Protein AF-A0A519MCA4-F1 (afdb_monomer_lite)

Sequence (77 aa):
LGIPVFAIVDTNSNPELVQFPIPANDDASKSIQLIMNVVGKAIEDGLSERKVDKEDADRKEADEAAIAEKTEADTES

Structure (mmCIF, N/CA/C/O backbone):
data_AF-A0A519MCA4-F1
#
_entry.id   AF-A0A519MCA4-F1
#
loop_
_atom_site.group_PDB
_atom_site.id
_atom_site.type_symbol
_atom_site.label_atom_id
_atom_site.label_alt_id
_atom_site.label_comp_id
_atom_site.label_asym_id
_atom_site.label_entity_id
_atom_site.label_seq_id
_atom_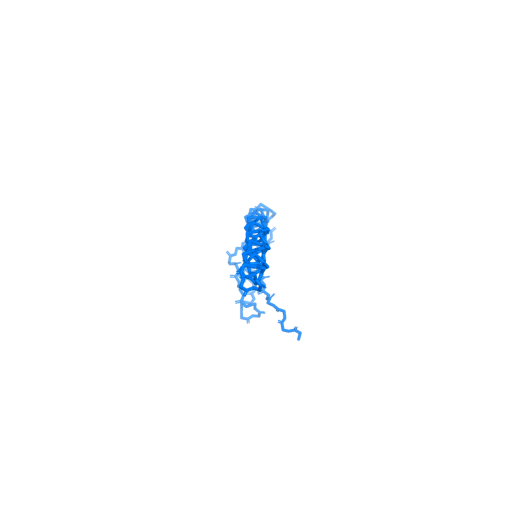site.pdbx_PDB_ins_code
_atom_site.Cartn_x
_atom_site.Cartn_y
_atom_site.Cartn_z
_atom_site.occupancy
_atom_site.B_iso_or_equiv
_atom_site.auth_seq_id
_atom_site.auth_comp_id
_atom_site.auth_asym_id
_atom_site.auth_atom_id
_atom_site.pdbx_PDB_model_num
ATOM 1 N N . LEU A 1 1 ? -13.862 -13.914 -8.184 1.00 68.31 1 LEU A N 1
ATOM 2 C CA . LEU A 1 1 ? -13.132 -13.702 -6.912 1.00 68.31 1 LEU A CA 1
ATOM 3 C C . LEU A 1 1 ? -13.263 -12.270 -6.386 1.00 68.31 1 LEU A C 1
ATOM 5 O O . LEU A 1 1 ? -13.309 -12.140 -5.179 1.00 68.31 1 LEU A O 1
ATOM 9 N N . GLY A 1 2 ? -13.414 -11.223 -7.217 1.00 86.06 2 GLY A N 1
ATOM 10 C CA . GLY A 1 2 ? -13.873 -9.895 -6.749 1.00 86.06 2 GLY A CA 1
ATOM 11 C C . GLY A 1 2 ? -12.917 -9.151 -5.806 1.00 86.06 2 GLY A C 1
ATOM 12 O O . GLY A 1 2 ? -13.320 -8.191 -5.164 1.00 86.06 2 GLY A O 1
ATOM 13 N N . ILE A 1 3 ? -11.669 -9.610 -5.709 1.00 93.62 3 ILE A N 1
ATOM 14 C CA 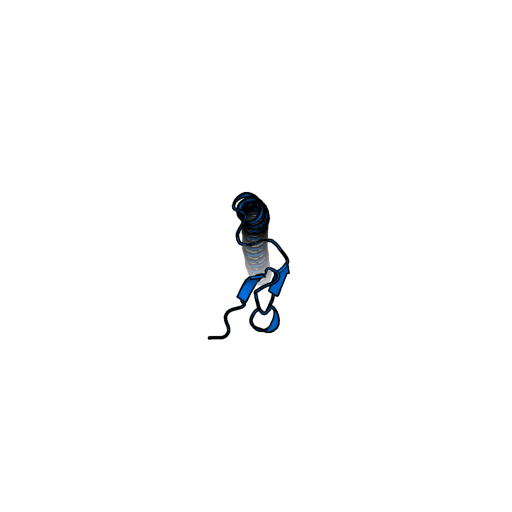. ILE A 1 3 ? -10.629 -8.993 -4.886 1.00 93.62 3 ILE A CA 1
ATOM 15 C C . ILE A 1 3 ? -10.016 -7.840 -5.695 1.00 93.62 3 ILE A C 1
ATOM 17 O O . ILE A 1 3 ? -9.681 -8.065 -6.861 1.00 93.62 3 ILE A O 1
ATOM 21 N N . PRO A 1 4 ? -9.864 -6.633 -5.121 1.00 93.19 4 PRO A N 1
ATOM 22 C CA . PRO A 1 4 ? -9.190 -5.525 -5.790 1.00 93.19 4 PRO A CA 1
ATOM 23 C C . PRO A 1 4 ? -7.710 -5.856 -6.009 1.00 93.19 4 PRO A C 1
ATOM 25 O O . PRO A 1 4 ? -7.038 -6.362 -5.110 1.00 93.19 4 PRO A O 1
ATOM 28 N N . VAL A 1 5 ? -7.202 -5.570 -7.209 1.00 94.19 5 VAL A N 1
ATOM 29 C CA . VAL A 1 5 ? -5.832 -5.922 -7.610 1.00 94.19 5 VAL A CA 1
ATOM 30 C C . VAL A 1 5 ? -5.024 -4.662 -7.891 1.00 94.19 5 VAL A C 1
ATOM 32 O O . VAL A 1 5 ? -5.369 -3.875 -8.775 1.00 94.19 5 VAL A O 1
ATOM 35 N N . PHE A 1 6 ? -3.924 -4.530 -7.155 1.00 95.81 6 PHE A N 1
ATOM 36 C CA . PHE A 1 6 ? -2.876 -3.533 -7.345 1.00 95.81 6 PHE A CA 1
ATOM 37 C C . PHE A 1 6 ? -1.621 -4.249 -7.848 1.00 95.81 6 PHE A C 1
ATOM 39 O O . PHE A 1 6 ? -1.291 -5.319 -7.332 1.00 95.81 6 PHE A O 1
ATOM 46 N N . ALA A 1 7 ? -0.919 -3.683 -8.828 1.00 96.12 7 ALA A N 1
ATOM 47 C CA . ALA A 1 7 ? 0.320 -4.273 -9.337 1.00 96.12 7 ALA A CA 1
ATOM 48 C C . ALA A 1 7 ? 1.275 -3.210 -9.881 1.00 96.12 7 ALA A C 1
ATOM 50 O O . ALA A 1 7 ? 0.834 -2.184 -10.398 1.00 96.12 7 ALA A O 1
ATOM 51 N N . ILE A 1 8 ? 2.576 -3.489 -9.791 1.00 96.88 8 ILE A N 1
ATOM 52 C CA . ILE A 1 8 ? 3.601 -2.737 -10.515 1.00 96.88 8 ILE A CA 1
ATOM 53 C C . ILE A 1 8 ? 3.575 -3.205 -11.971 1.00 96.88 8 ILE A C 1
ATOM 55 O O . ILE A 1 8 ? 3.484 -4.404 -12.224 1.00 96.88 8 ILE A O 1
ATOM 59 N N . VAL A 1 9 ? 3.601 -2.264 -12.910 1.00 96.81 9 VAL A N 1
ATOM 60 C CA . VAL A 1 9 ? 3.521 -2.540 -14.347 1.00 96.81 9 VAL A CA 1
ATOM 61 C C . VAL A 1 9 ? 4.666 -1.814 -15.051 1.00 96.81 9 VAL A C 1
ATOM 63 O O . VAL A 1 9 ? 4.730 -0.584 -14.997 1.00 96.81 9 VAL A O 1
ATOM 66 N N . ASP A 1 10 ? 5.535 -2.571 -15.725 1.00 95.38 10 ASP A N 1
ATOM 67 C CA . ASP A 1 10 ? 6.592 -2.043 -16.600 1.00 95.38 10 ASP A CA 1
ATOM 68 C C . ASP A 1 10 ? 6.204 -2.166 -18.093 1.00 95.38 10 ASP A C 1
ATOM 70 O O . ASP A 1 10 ? 5.126 -2.646 -18.450 1.00 95.38 10 ASP A O 1
ATOM 74 N N . THR A 1 11 ? 7.078 -1.716 -18.994 1.00 95.81 11 THR A N 1
ATOM 75 C CA . THR A 1 11 ? 6.888 -1.613 -20.452 1.00 95.81 11 THR A CA 1
ATOM 76 C C . THR A 1 11 ? 6.458 -2.903 -21.156 1.00 95.81 11 THR A C 1
ATOM 78 O O . THR A 1 11 ? 5.875 -2.839 -22.238 1.00 95.81 11 THR A O 1
ATOM 81 N N . ASN A 1 12 ? 6.738 -4.066 -20.569 1.00 95.50 12 ASN A N 1
ATOM 82 C CA . ASN A 1 12 ? 6.405 -5.388 -21.105 1.00 95.50 12 ASN A CA 1
ATOM 83 C C . ASN A 1 12 ? 5.157 -6.021 -20.453 1.00 95.50 12 ASN A C 1
ATOM 85 O O . ASN A 1 12 ? 4.802 -7.150 -20.796 1.00 95.50 12 ASN A O 1
ATOM 89 N N . SER A 1 13 ? 4.488 -5.312 -19.541 1.00 94.25 13 SER A N 1
ATOM 90 C CA . SER A 1 13 ? 3.315 -5.787 -18.806 1.00 94.25 13 SER A CA 1
ATOM 91 C C . SER A 1 13 ? 2.023 -5.148 -19.330 1.00 94.25 13 SER A C 1
ATOM 93 O O . SER A 1 13 ? 2.014 -3.995 -19.753 1.00 94.25 13 SER A O 1
ATOM 95 N N . ASN A 1 14 ? 0.904 -5.889 -19.310 1.00 93.81 14 ASN A N 1
ATOM 96 C CA . ASN A 1 14 ? -0.397 -5.367 -19.749 1.00 93.81 14 ASN A CA 1
ATOM 97 C C . ASN A 1 14 ? -1.154 -4.701 -18.575 1.00 93.81 14 ASN A C 1
ATOM 99 O O . ASN A 1 14 ? -1.637 -5.425 -17.698 1.00 93.81 14 ASN A O 1
ATOM 103 N N . PRO A 1 15 ? -1.322 -3.362 -18.559 1.00 93.81 15 PRO A N 1
ATOM 104 C CA . PRO A 1 15 ? -2.011 -2.656 -17.478 1.00 93.81 15 PRO A CA 1
ATOM 105 C C . PRO A 1 15 ? -3.516 -2.946 -17.409 1.00 93.81 15 PRO A C 1
ATOM 107 O O . PRO A 1 15 ? -4.104 -2.775 -16.347 1.00 93.81 15 PRO A O 1
ATOM 110 N N . GLU A 1 16 ? -4.152 -3.410 -18.492 1.00 94.88 16 GLU A N 1
ATOM 111 C CA . GLU A 1 16 ? -5.604 -3.671 -18.526 1.00 94.88 16 GLU A CA 1
ATOM 112 C C . GLU A 1 16 ? -6.027 -4.863 -17.652 1.00 94.88 16 GLU A C 1
ATOM 114 O O . GLU A 1 16 ? -7.202 -5.018 -17.322 1.00 94.88 16 GLU A O 1
ATOM 119 N N . LEU A 1 17 ? -5.072 -5.709 -17.258 1.00 90.69 17 LEU A N 1
ATOM 120 C CA . LEU A 1 17 ? -5.311 -6.862 -16.386 1.00 90.69 17 LEU A CA 1
ATOM 121 C C . LEU A 1 17 ? -5.369 -6.484 -14.897 1.00 90.69 17 LEU A C 1
ATOM 123 O O . LEU A 1 17 ? -5.669 -7.333 -14.056 1.00 90.69 17 LEU A O 1
ATOM 127 N N . VAL A 1 18 ? -5.066 -5.229 -14.566 1.00 93.56 18 VAL A N 1
ATOM 128 C CA . VAL A 1 18 ? -4.905 -4.734 -13.199 1.00 93.56 18 VAL A CA 1
ATOM 129 C C . VAL A 1 18 ? -5.853 -3.564 -12.989 1.00 93.56 18 VAL A C 1
ATOM 131 O O . VAL A 1 18 ? -5.960 -2.667 -13.817 1.00 93.56 18 VAL A O 1
ATOM 134 N N . GLN A 1 19 ? -6.547 -3.553 -11.855 1.00 96.38 19 GLN A N 1
ATOM 135 C CA . GLN A 1 19 ? -7.536 -2.515 -11.570 1.00 96.38 19 GLN A CA 1
ATOM 136 C C . GLN A 1 19 ? -6.874 -1.195 -11.156 1.00 96.38 19 GLN A C 1
ATOM 138 O O . GLN A 1 19 ? -7.350 -0.118 -11.507 1.00 96.38 19 GLN A O 1
ATOM 143 N N . PHE A 1 20 ? -5.750 -1.295 -10.445 1.00 96.31 20 PHE A N 1
ATOM 144 C CA . PHE A 1 20 ? -4.957 -0.164 -9.978 1.00 96.31 20 PHE A CA 1
ATOM 145 C C . PHE A 1 20 ? -3.475 -0.365 -10.349 1.00 96.31 20 PHE A C 1
ATOM 147 O O . PHE A 1 20 ? -2.683 -0.816 -9.514 1.00 96.31 20 PHE A O 1
ATOM 154 N N . PRO A 1 21 ? -3.088 -0.111 -11.614 1.00 96.69 21 PRO A N 1
ATOM 155 C CA . PRO A 1 21 ? -1.709 -0.276 -12.062 1.00 96.69 21 PRO A CA 1
ATOM 156 C C . PRO A 1 21 ? -0.807 0.853 -11.540 1.00 96.69 21 PRO A C 1
ATOM 158 O O . PRO A 1 21 ? -1.172 2.028 -11.577 1.00 96.69 21 PRO A O 1
ATOM 161 N N . ILE A 1 22 ? 0.397 0.494 -11.093 1.00 96.75 22 ILE A N 1
ATOM 162 C CA . ILE A 1 22 ? 1.455 1.414 -10.663 1.00 96.75 22 ILE A CA 1
ATOM 163 C C . ILE A 1 22 ? 2.578 1.347 -11.707 1.00 96.75 22 ILE A C 1
ATOM 165 O O . ILE A 1 22 ? 3.306 0.355 -11.739 1.00 96.75 22 ILE A O 1
ATOM 169 N N . PRO A 1 23 ? 2.739 2.362 -12.572 1.00 96.44 23 PRO A N 1
ATOM 170 C CA . PRO A 1 23 ? 3.784 2.349 -13.588 1.00 96.44 23 PRO A CA 1
ATOM 171 C C . PRO A 1 23 ? 5.167 2.515 -12.945 1.00 96.44 23 PRO A C 1
ATOM 173 O O . PRO A 1 23 ? 5.468 3.575 -12.390 1.00 96.44 23 PRO A O 1
ATOM 176 N N . ALA A 1 24 ? 6.006 1.481 -13.015 1.00 96.50 24 ALA A N 1
ATOM 177 C CA . ALA A 1 24 ? 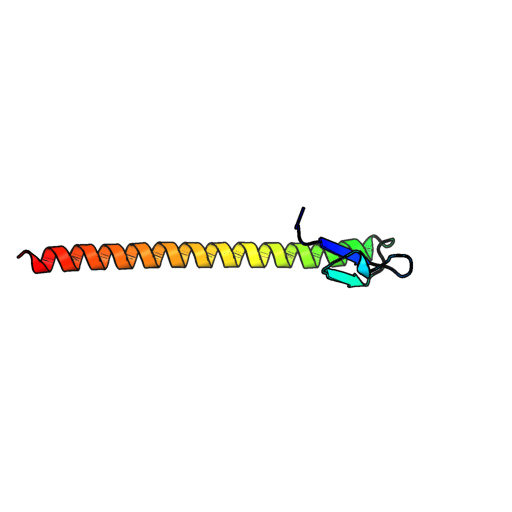7.396 1.510 -12.557 1.00 96.50 24 ALA A CA 1
ATOM 178 C C . ALA A 1 24 ? 8.186 0.297 -13.078 1.00 96.50 24 ALA A C 1
ATOM 180 O O . ALA A 1 24 ? 7.607 -0.641 -13.610 1.00 96.50 24 ALA A O 1
ATOM 181 N N . ASN A 1 25 ? 9.507 0.320 -12.885 1.00 96.75 25 ASN A N 1
ATOM 182 C CA . ASN A 1 25 ? 10.393 -0.794 -13.218 1.00 96.75 25 ASN A CA 1
ATOM 183 C C . ASN A 1 25 ? 10.301 -1.886 -12.137 1.00 96.75 25 ASN A C 1
ATOM 185 O O . 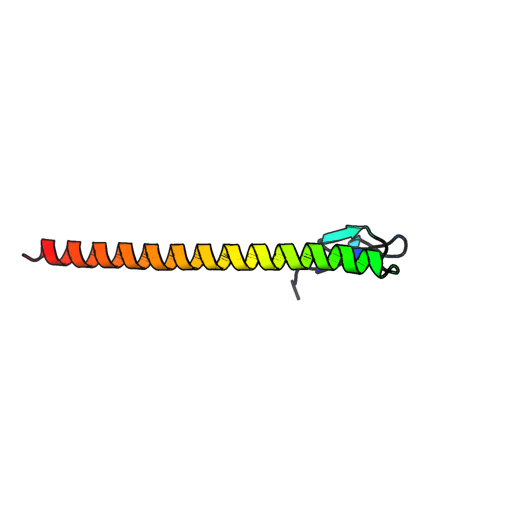ASN A 1 25 ? 10.750 -1.676 -11.006 1.00 96.75 25 ASN A O 1
ATOM 189 N N . ASP A 1 26 ? 9.730 -3.035 -12.484 1.00 95.50 26 ASP A N 1
ATOM 190 C CA . ASP A 1 26 ? 9.553 -4.187 -11.595 1.00 95.50 26 ASP A CA 1
ATOM 191 C C . ASP A 1 26 ? 10.781 -5.112 -11.526 1.00 95.50 26 ASP A C 1
ATOM 193 O O . ASP A 1 26 ? 10.918 -5.866 -10.565 1.00 95.50 26 ASP A O 1
ATOM 197 N N . ASP A 1 27 ? 11.730 -5.001 -12.455 1.00 95.94 27 ASP A N 1
ATOM 198 C CA . ASP A 1 27 ? 13.014 -5.713 -12.403 1.00 95.94 27 ASP A CA 1
ATOM 199 C C . ASP A 1 27 ? 13.986 -5.103 -11.369 1.00 95.94 27 ASP A C 1
ATOM 201 O O . ASP A 1 27 ? 14.880 -5.768 -10.827 1.00 95.94 27 ASP A O 1
ATOM 205 N N . ALA A 1 28 ? 13.851 -3.806 -11.080 1.00 97.75 28 ALA A N 1
ATOM 206 C CA . ALA A 1 28 ? 14.776 -3.076 -10.225 1.00 97.75 28 ALA A CA 1
ATOM 207 C C . ALA A 1 28 ? 14.405 -3.184 -8.737 1.00 97.75 28 ALA A C 1
ATOM 209 O O . ALA A 1 28 ? 13.490 -2.520 -8.247 1.00 97.75 28 ALA A O 1
ATOM 210 N N . SER A 1 29 ? 15.228 -3.896 -7.960 1.00 97.44 29 SER A N 1
ATOM 211 C CA . SER A 1 29 ? 15.040 -4.058 -6.506 1.00 97.44 29 SER A CA 1
ATOM 212 C C . SER A 1 29 ? 14.887 -2.737 -5.741 1.00 97.44 29 SER A C 1
ATOM 214 O O . SER A 1 29 ? 14.078 -2.647 -4.820 1.00 97.44 29 SER A O 1
ATOM 216 N N . LYS A 1 30 ? 15.613 -1.684 -6.139 1.00 97.81 30 LYS A N 1
ATOM 217 C CA . LYS A 1 30 ? 15.479 -0.339 -5.552 1.00 97.81 30 LYS A CA 1
ATOM 218 C C . LYS A 1 30 ? 14.103 0.281 -5.810 1.00 97.81 30 LYS A C 1
ATOM 220 O O . LYS A 1 30 ? 13.577 0.953 -4.928 1.00 97.81 30 LYS A O 1
ATOM 225 N N . SER A 1 31 ? 13.539 0.074 -7.002 1.00 97.75 31 SER A N 1
ATOM 226 C CA . SER A 1 31 ? 12.212 0.586 -7.359 1.00 97.75 31 SER A CA 1
ATOM 227 C C . SER A 1 31 ? 11.132 -0.144 -6.567 1.00 97.75 31 SER A C 1
ATOM 229 O O . SER A 1 31 ? 10.330 0.508 -5.900 1.00 97.75 31 SER A O 1
ATOM 231 N N . ILE A 1 32 ? 11.202 -1.479 -6.524 1.00 97.31 32 ILE A N 1
ATOM 232 C CA . ILE A 1 32 ? 10.300 -2.301 -5.711 1.00 97.31 32 ILE A CA 1
ATOM 233 C C . ILE A 1 32 ? 10.363 -1.877 -4.242 1.00 97.31 32 ILE A C 1
ATOM 235 O O . ILE A 1 32 ? 9.327 -1.609 -3.645 1.00 97.31 32 ILE A O 1
ATOM 239 N N . GLN A 1 33 ? 11.560 -1.762 -3.654 1.00 98.31 33 GLN A N 1
ATOM 240 C CA . GLN A 1 33 ? 11.712 -1.353 -2.253 1.00 98.31 33 GLN A CA 1
ATOM 241 C C . GLN A 1 33 ? 11.095 0.017 -1.982 1.00 98.31 33 GLN A C 1
ATOM 243 O O . GLN A 1 33 ? 10.386 0.179 -0.994 1.00 98.31 33 GLN A O 1
ATOM 248 N N . LEU A 1 34 ? 11.336 0.997 -2.857 1.00 97.75 34 LEU A N 1
ATOM 249 C CA . LEU A 1 34 ? 10.751 2.326 -2.713 1.00 97.75 34 LEU A CA 1
ATOM 250 C C . LEU A 1 34 ? 9.219 2.261 -2.698 1.00 97.75 34 LEU A C 1
ATOM 252 O O . LEU A 1 34 ? 8.595 2.822 -1.800 1.00 97.75 34 LEU A O 1
ATOM 256 N N . ILE A 1 35 ? 8.625 1.552 -3.659 1.00 97.75 35 ILE A N 1
ATOM 257 C CA . ILE A 1 35 ? 7.168 1.422 -3.773 1.00 97.75 35 ILE A CA 1
ATOM 258 C C . ILE A 1 35 ? 6.599 0.694 -2.553 1.00 97.75 35 ILE A C 1
ATOM 260 O O . ILE A 1 35 ? 5.660 1.185 -1.930 1.00 97.75 35 ILE A O 1
ATOM 264 N N . MET A 1 36 ? 7.198 -0.432 -2.160 1.00 97.62 36 MET A N 1
ATOM 265 C CA . MET A 1 36 ? 6.740 -1.226 -1.017 1.00 97.62 36 MET A CA 1
ATOM 266 C C . MET A 1 36 ? 6.846 -0.459 0.302 1.00 97.62 36 MET A C 1
ATOM 268 O O . MET A 1 36 ? 5.947 -0.565 1.129 1.00 97.62 36 MET A O 1
ATOM 272 N N . ASN A 1 37 ? 7.880 0.366 0.484 1.00 98.19 37 ASN A N 1
ATOM 273 C CA . ASN A 1 37 ? 8.008 1.217 1.669 1.00 98.19 37 ASN A CA 1
ATOM 274 C C . ASN A 1 37 ? 6.894 2.270 1.743 1.00 98.19 37 ASN A C 1
ATOM 276 O O . ASN A 1 37 ? 6.332 2.499 2.811 1.00 98.19 37 ASN A O 1
ATOM 280 N N . VAL A 1 38 ? 6.560 2.906 0.616 1.00 97.75 38 VAL A N 1
ATOM 281 C CA . VAL A 1 38 ? 5.478 3.901 0.562 1.00 97.75 38 VAL A CA 1
ATOM 282 C C . VAL A 1 38 ? 4.122 3.242 0.820 1.00 97.75 38 VAL A C 1
ATOM 284 O O . VAL A 1 38 ? 3.342 3.748 1.623 1.00 97.75 38 VAL A O 1
ATOM 287 N N . VAL A 1 39 ? 3.859 2.096 0.185 1.00 97.38 39 VAL A N 1
ATOM 288 C CA . VAL A 1 39 ? 2.616 1.334 0.378 1.00 97.38 39 VAL A CA 1
ATOM 289 C C . VAL A 1 39 ? 2.499 0.832 1.817 1.00 97.38 39 VAL A C 1
ATOM 291 O O . VAL A 1 39 ? 1.445 0.985 2.426 1.00 97.38 39 VAL A O 1
ATOM 294 N N . GLY A 1 40 ? 3.578 0.283 2.382 1.00 97.88 40 GLY A N 1
ATOM 295 C CA . GLY A 1 40 ? 3.619 -0.177 3.769 1.00 97.88 40 GLY A CA 1
ATOM 296 C C . GLY A 1 40 ? 3.283 0.943 4.747 1.00 97.88 40 GLY A C 1
ATOM 297 O O . GLY A 1 40 ? 2.392 0.778 5.575 1.00 97.88 40 GLY A O 1
ATOM 298 N N . LYS A 1 41 ? 3.902 2.117 4.574 1.00 98.25 41 LYS A N 1
ATOM 299 C CA . LYS A 1 41 ? 3.600 3.290 5.398 1.00 98.25 41 LYS A CA 1
ATOM 300 C C . LYS A 1 41 ? 2.136 3.725 5.281 1.00 98.25 41 LYS A C 1
ATOM 302 O O . LYS A 1 41 ? 1.489 3.957 6.292 1.00 98.25 41 LYS A O 1
ATOM 307 N N . ALA A 1 42 ? 1.586 3.777 4.067 1.00 97.12 42 ALA A N 1
ATOM 308 C CA . ALA A 1 42 ? 0.180 4.135 3.872 1.00 97.12 42 ALA A CA 1
ATOM 309 C C . ALA A 1 42 ? -0.785 3.137 4.546 1.00 97.12 42 ALA A C 1
ATOM 311 O O . ALA A 1 42 ? -1.825 3.537 5.067 1.00 97.12 42 ALA A O 1
ATOM 312 N N . ILE A 1 43 ? -0.442 1.843 4.564 1.00 96.81 43 ILE A N 1
ATOM 313 C CA . ILE A 1 43 ? -1.214 0.816 5.279 1.00 96.81 43 ILE A CA 1
ATOM 314 C C . ILE A 1 43 ? -1.124 1.028 6.795 1.00 96.81 43 ILE A C 1
ATOM 316 O O . ILE A 1 43 ? -2.140 0.929 7.479 1.00 96.81 43 ILE A O 1
ATOM 320 N N . GLU A 1 44 ? 0.064 1.313 7.328 1.00 97.69 44 GLU A N 1
ATOM 321 C CA . GLU A 1 44 ? 0.265 1.599 8.755 1.00 97.69 44 GLU A CA 1
ATOM 322 C C . GLU A 1 44 ? -0.523 2.832 9.210 1.00 97.69 44 GLU A C 1
ATOM 324 O O . GLU A 1 44 ? -1.208 2.777 10.238 1.00 97.69 44 GLU A O 1
ATOM 329 N N . ASP A 1 45 ? -0.476 3.905 8.418 1.00 97.19 45 ASP A N 1
ATOM 330 C CA . ASP A 1 45 ? -1.211 5.145 8.666 1.00 97.19 45 ASP A CA 1
ATOM 331 C C . ASP A 1 45 ? -2.725 4.860 8.667 1.00 97.19 45 ASP A C 1
ATOM 333 O O . ASP A 1 45 ? -3.407 5.116 9.661 1.00 97.19 45 ASP A O 1
ATOM 337 N N . GLY A 1 46 ? -3.240 4.191 7.627 1.00 96.31 46 GLY A N 1
ATOM 338 C CA . GLY A 1 46 ? -4.665 3.852 7.530 1.00 96.31 46 GLY A CA 1
ATOM 339 C C . GLY A 1 46 ? -5.157 2.879 8.612 1.00 96.31 46 GLY A C 1
ATOM 340 O O . GLY A 1 46 ? -6.298 2.970 9.069 1.00 96.31 46 GLY A O 1
ATOM 341 N N . LEU A 1 47 ? -4.315 1.947 9.071 1.00 96.06 47 LEU A N 1
ATOM 342 C CA . LEU A 1 47 ? -4.644 1.074 10.204 1.00 96.06 47 LEU A CA 1
ATOM 343 C C . LEU A 1 47 ? -4.678 1.836 11.530 1.00 96.06 47 LEU A C 1
ATOM 345 O O . LEU A 1 47 ? -5.469 1.484 12.407 1.00 96.06 47 LEU A O 1
ATOM 349 N N . SER A 1 48 ? -3.814 2.836 11.689 1.00 95.94 48 SER A N 1
ATOM 350 C CA . SER A 1 48 ? -3.763 3.672 12.888 1.00 95.94 48 SER A CA 1
ATOM 351 C C . SER A 1 48 ? -4.981 4.589 12.963 1.00 95.94 48 SER A C 1
ATOM 353 O O . SER A 1 48 ? -5.658 4.597 13.988 1.00 95.94 48 SER A O 1
ATOM 355 N N . GLU A 1 49 ? -5.325 5.264 11.864 1.00 95.56 49 GLU A N 1
ATOM 356 C CA . GLU A 1 49 ? -6.538 6.087 11.755 1.00 95.56 49 GLU A CA 1
ATOM 357 C C . GLU A 1 49 ? -7.798 5.263 12.052 1.00 95.56 49 GLU A C 1
ATOM 359 O O . GLU A 1 49 ? -8.595 5.627 12.913 1.00 95.56 49 GLU A O 1
ATOM 364 N N . ARG A 1 50 ? -7.919 4.069 11.456 1.00 93.69 50 ARG A N 1
ATOM 365 C CA . ARG A 1 50 ? -9.070 3.185 11.690 1.00 93.69 50 ARG A CA 1
ATOM 366 C C . ARG A 1 50 ? -9.228 2.757 13.152 1.00 93.69 50 ARG A C 1
ATOM 368 O O . ARG A 1 50 ? -10.349 2.501 13.591 1.00 93.69 50 ARG A O 1
ATOM 375 N N . LYS A 1 51 ? -8.126 2.597 13.894 1.00 93.00 51 LYS A N 1
ATOM 376 C CA . LYS A 1 51 ? -8.188 2.276 15.329 1.00 93.00 51 LYS A CA 1
ATOM 377 C C . LYS A 1 51 ? -8.746 3.449 16.122 1.00 93.00 51 LYS A C 1
ATOM 379 O O . LYS A 1 51 ? -9.650 3.227 16.917 1.00 93.00 51 LYS A O 1
ATOM 384 N N . VAL A 1 52 ? -8.249 4.657 15.857 1.00 93.75 52 VAL A N 1
ATOM 385 C CA . VAL A 1 52 ? -8.721 5.886 16.511 1.00 93.75 52 VAL A CA 1
ATOM 386 C C . VAL A 1 52 ? -10.207 6.100 16.232 1.00 93.75 52 VAL A C 1
ATOM 388 O O . VAL A 1 52 ? -10.979 6.250 17.172 1.00 93.75 52 VAL A O 1
ATOM 391 N N . ASP A 1 53 ? -10.632 5.988 14.971 1.00 93.06 53 ASP A N 1
ATOM 392 C CA . ASP A 1 53 ? -12.044 6.138 14.595 1.00 93.06 53 ASP A CA 1
ATOM 393 C C . ASP A 1 53 ? -12.950 5.140 15.326 1.00 93.06 53 ASP A C 1
ATOM 395 O O . ASP A 1 53 ? -14.072 5.468 15.716 1.00 93.06 53 ASP A O 1
ATOM 399 N N . LYS A 1 54 ? -12.469 3.904 15.511 1.00 92.44 54 LYS A N 1
ATOM 400 C CA . LYS A 1 54 ? -13.213 2.873 16.231 1.00 92.44 54 LYS A CA 1
ATOM 401 C C . LYS A 1 54 ? -13.298 3.180 17.727 1.00 92.44 54 LYS A C 1
ATOM 403 O O . LYS A 1 54 ? -14.377 3.074 18.293 1.00 92.44 54 LYS A O 1
ATOM 408 N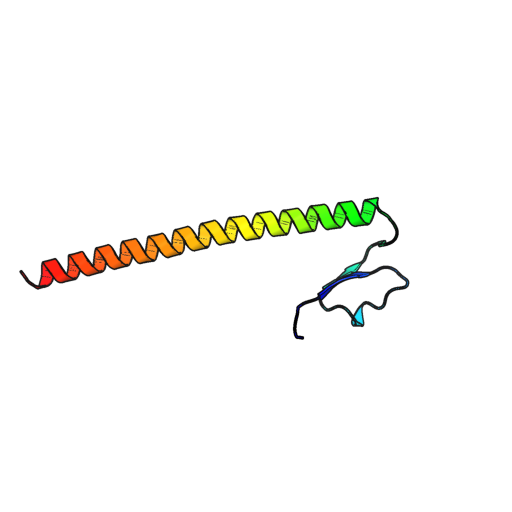 N . GLU A 1 55 ? -12.190 3.568 18.351 1.00 93.00 55 GLU A N 1
ATOM 409 C CA . GLU A 1 55 ? -12.160 3.946 19.770 1.00 93.00 55 GLU A CA 1
ATOM 410 C C . GLU A 1 55 ? -13.066 5.156 20.051 1.00 93.00 55 GLU A C 1
ATOM 412 O O . GLU A 1 55 ? -13.797 5.166 21.043 1.00 93.00 55 GLU A O 1
ATOM 417 N N . ASP A 1 56 ? -13.076 6.144 19.154 1.00 92.31 56 ASP A N 1
ATOM 418 C CA . ASP A 1 56 ? -13.958 7.308 19.244 1.00 92.31 56 ASP A CA 1
ATOM 419 C C . ASP A 1 56 ? -15.436 6.937 19.057 1.00 92.31 56 ASP A C 1
ATOM 421 O O . ASP A 1 56 ? -16.298 7.492 19.744 1.00 92.31 56 ASP A O 1
ATOM 425 N N . ALA A 1 57 ? -15.749 6.007 18.148 1.00 92.12 57 ALA A N 1
ATOM 426 C CA . ALA A 1 57 ? -17.106 5.497 17.967 1.00 92.12 57 ALA A CA 1
ATOM 427 C C . ALA A 1 57 ? -17.592 4.732 19.208 1.00 92.12 57 ALA A C 1
ATOM 429 O O . ALA A 1 57 ? -18.657 5.052 19.734 1.00 92.12 57 ALA A O 1
ATOM 430 N N . ASP A 1 58 ? -16.779 3.806 19.722 1.00 92.75 58 ASP A N 1
ATOM 431 C CA . ASP A 1 58 ? -17.095 3.010 20.914 1.00 92.75 58 ASP A CA 1
ATOM 432 C C . ASP A 1 58 ? -17.310 3.926 22.139 1.00 92.75 58 ASP A C 1
ATOM 434 O O . ASP A 1 58 ? -18.223 3.720 22.943 1.00 92.75 58 ASP A O 1
ATOM 438 N N . ARG A 1 59 ? -16.500 4.987 22.274 1.00 92.94 59 ARG A N 1
ATOM 439 C CA . ARG A 1 59 ? -16.649 5.974 23.352 1.00 92.94 59 ARG A CA 1
ATOM 440 C C . ARG A 1 59 ? -17.931 6.791 23.223 1.00 92.94 59 ARG A C 1
ATOM 442 O O . ARG A 1 59 ? -18.597 7.011 24.231 1.00 92.94 59 ARG A O 1
ATOM 449 N N . LYS A 1 60 ? -18.280 7.237 22.013 1.00 91.12 60 LYS A N 1
ATOM 450 C CA . LYS A 1 60 ? -19.537 7.964 21.776 1.00 91.12 60 LYS A CA 1
ATOM 451 C C . LYS A 1 60 ? -20.751 7.099 22.093 1.00 91.12 60 LYS A C 1
ATOM 453 O O . LYS A 1 60 ? -21.652 7.585 22.765 1.00 91.12 60 LYS A O 1
ATOM 458 N N . GLU A 1 61 ? -20.748 5.831 21.684 1.00 91.19 61 GLU A N 1
ATOM 459 C CA . GLU A 1 61 ? -21.829 4.895 22.019 1.00 91.19 61 GLU A CA 1
ATOM 460 C C . GLU A 1 61 ? -21.957 4.691 23.537 1.00 91.19 61 GLU A C 1
ATOM 462 O O . GLU A 1 61 ? -23.067 4.695 24.068 1.00 91.19 61 GLU A O 1
ATOM 467 N N . ALA A 1 62 ? -20.837 4.565 24.257 1.00 89.69 62 ALA A N 1
ATOM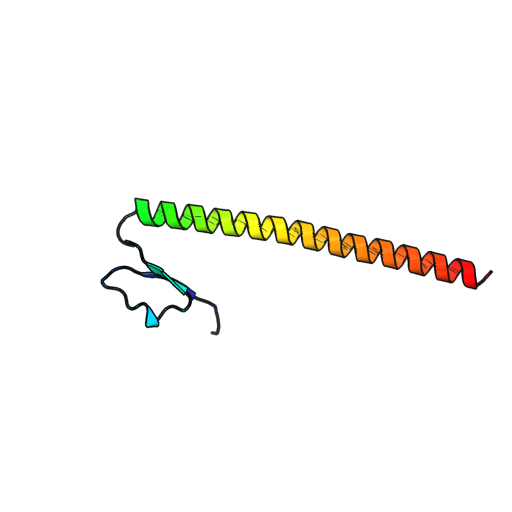 468 C CA . ALA A 1 62 ? -20.849 4.432 25.714 1.00 89.69 62 ALA A CA 1
ATOM 469 C C . ALA A 1 62 ? -21.363 5.700 26.420 1.00 89.69 62 ALA A C 1
ATOM 471 O O . ALA A 1 62 ? -22.158 5.603 27.359 1.00 89.69 62 ALA A O 1
ATOM 472 N N . ASP A 1 63 ? -20.936 6.880 25.962 1.00 90.06 63 ASP A N 1
ATOM 473 C CA . ASP A 1 63 ? -21.394 8.163 26.496 1.00 90.06 63 ASP A CA 1
ATOM 474 C C . ASP A 1 63 ? -22.902 8.356 26.226 1.00 90.06 63 ASP A C 1
ATOM 476 O O . ASP A 1 63 ? -23.641 8.740 27.133 1.00 90.06 63 ASP A O 1
ATOM 480 N N . GLU A 1 64 ? -23.392 8.027 25.025 1.00 89.88 64 GLU A N 1
ATOM 481 C CA . GLU A 1 64 ? -24.821 8.087 24.675 1.00 89.88 64 GLU A CA 1
ATOM 482 C C . GLU A 1 64 ? -25.669 7.107 25.500 1.00 89.88 64 GLU A C 1
ATOM 484 O O . GLU A 1 64 ? -26.731 7.490 26.000 1.00 89.88 64 GLU A O 1
ATOM 489 N N . ALA A 1 65 ? -25.192 5.877 25.717 1.00 88.38 65 ALA A N 1
ATOM 490 C CA . ALA A 1 65 ? -25.874 4.894 26.558 1.00 88.38 65 ALA A CA 1
ATOM 491 C C . ALA A 1 65 ? -25.957 5.346 28.028 1.00 88.38 65 ALA A C 1
ATOM 493 O O . ALA A 1 65 ? -27.016 5.242 28.649 1.00 88.38 65 ALA A O 1
ATOM 494 N N . ALA A 1 66 ? -24.874 5.911 28.572 1.00 88.38 66 ALA A N 1
ATOM 495 C CA . ALA A 1 66 ? -24.852 6.435 29.938 1.00 88.38 66 ALA A CA 1
ATOM 496 C C . ALA A 1 66 ? -25.762 7.665 30.115 1.00 88.38 66 ALA A C 1
ATOM 498 O O . ALA A 1 66 ? -26.337 7.871 31.189 1.00 88.38 66 ALA A O 1
ATOM 499 N N . ILE A 1 67 ? -25.903 8.493 29.073 1.00 87.38 67 ILE A N 1
ATOM 500 C CA . ILE A 1 67 ? -26.854 9.611 29.061 1.00 87.38 67 ILE A CA 1
ATOM 501 C C . ILE A 1 67 ? -28.291 9.075 29.027 1.00 87.38 67 ILE A C 1
ATOM 503 O O . ILE A 1 67 ? -29.116 9.540 29.814 1.00 87.38 67 ILE A O 1
ATOM 507 N N . ALA A 1 68 ? -28.593 8.083 28.184 1.00 85.88 68 ALA A N 1
ATOM 508 C CA . ALA A 1 68 ? -29.923 7.476 28.104 1.00 85.88 68 ALA A CA 1
ATOM 509 C C . ALA A 1 68 ? -30.357 6.854 29.444 1.00 85.88 68 ALA A C 1
ATOM 511 O O . ALA A 1 68 ? -31.433 7.185 29.938 1.00 85.88 68 ALA A O 1
ATOM 512 N N . GLU A 1 69 ? -29.488 6.066 30.088 1.00 83.50 69 GLU A N 1
ATOM 513 C CA . GLU A 1 69 ? -29.769 5.431 31.387 1.00 83.50 69 GLU A CA 1
ATOM 514 C C . GLU A 1 69 ? -30.070 6.467 32.487 1.00 83.50 69 GLU A C 1
ATOM 516 O O . GLU A 1 69 ? -31.020 6.316 33.257 1.00 83.50 69 GLU A O 1
ATOM 521 N N . LYS A 1 70 ? -29.312 7.572 32.532 1.00 80.62 70 LYS A N 1
ATOM 522 C CA . LYS A 1 70 ? -29.593 8.677 33.465 1.00 80.62 70 LYS A CA 1
ATOM 523 C C . LYS A 1 70 ? -30.918 9.376 33.178 1.00 80.62 70 LYS A C 1
ATOM 525 O O . LYS A 1 70 ? -31.617 9.753 34.112 1.00 80.62 70 LYS A O 1
ATOM 530 N N . THR A 1 71 ? -31.251 9.558 31.904 1.00 76.25 71 THR A N 1
ATOM 531 C CA . THR A 1 71 ? -32.481 10.256 31.506 1.00 76.25 71 THR A CA 1
ATOM 532 C C . THR A 1 71 ? -33.719 9.422 31.851 1.00 76.25 71 THR A C 1
ATOM 534 O O . THR A 1 71 ? -34.729 9.970 32.288 1.00 76.25 71 THR A O 1
ATOM 537 N N . GLU A 1 72 ? -33.637 8.096 31.714 1.00 74.31 72 GLU A N 1
ATOM 538 C CA . GLU A 1 72 ? -34.710 7.171 32.101 1.00 74.31 72 GLU A CA 1
ATOM 539 C C . GLU A 1 72 ? -34.908 7.126 33.625 1.00 74.31 72 GLU A C 1
ATOM 541 O O . GLU A 1 72 ? -36.041 7.238 34.095 1.00 74.31 72 GLU A O 1
ATOM 546 N N . ALA A 1 73 ? -33.822 7.082 34.404 1.00 73.75 73 ALA A N 1
ATOM 547 C CA . ALA A 1 73 ? -33.882 7.103 35.868 1.00 73.75 73 ALA A CA 1
ATOM 548 C C . ALA A 1 73 ? -34.489 8.403 36.441 1.00 73.75 73 ALA A C 1
ATOM 550 O O . ALA A 1 73 ? -35.215 8.358 37.435 1.00 73.75 73 ALA A O 1
ATOM 551 N N . ASP A 1 74 ? -34.235 9.549 35.799 1.00 69.75 74 ASP A N 1
ATOM 552 C CA . ASP A 1 74 ? -34.793 10.848 36.201 1.00 69.75 74 ASP A CA 1
ATOM 553 C C . ASP A 1 74 ? -36.274 11.024 35.797 1.00 69.75 74 ASP A C 1
ATOM 555 O O . ASP A 1 74 ? -36.946 11.909 36.324 1.00 69.75 74 ASP A O 1
ATOM 559 N N . THR A 1 75 ? -36.808 10.201 34.883 1.00 67.06 75 THR A N 1
ATOM 560 C CA . THR A 1 75 ? -38.211 10.289 34.418 1.00 67.06 75 THR A CA 1
ATOM 561 C C . THR A 1 75 ? -39.164 9.388 35.223 1.00 67.06 75 THR A C 1
ATOM 563 O O . THR A 1 75 ? -40.376 9.610 35.216 1.00 67.06 75 THR A O 1
ATOM 566 N N . GLU A 1 76 ? -38.636 8.382 35.930 1.00 58.59 76 GLU A N 1
ATOM 567 C CA . GLU A 1 76 ? -39.404 7.468 36.798 1.00 58.59 76 GLU A CA 1
ATOM 568 C C . GLU A 1 76 ? -39.472 7.899 38.284 1.00 58.59 76 GLU A C 1
ATOM 570 O O . GLU A 1 76 ? -40.117 7.213 39.081 1.00 58.59 76 GLU A O 1
ATOM 575 N N . SER A 1 77 ? -38.856 9.030 38.663 1.00 52.59 77 SER A N 1
ATOM 576 C CA . SER A 1 77 ? -39.003 9.676 39.990 1.00 52.59 77 SER A CA 1
ATOM 577 C C . SER A 1 77 ? -39.979 10.851 39.962 1.00 52.59 77 SER A C 1
ATOM 579 O O . SER A 1 77 ? -40.705 11.025 40.969 1.00 52.59 77 SER A O 1
#

Secondary structure (DSSP, 8-state):
-----EEEE-TTS-GGG-SEEEES-SS-HHHHHHHHHHHHHHHHHHHHHHHHHHHHHHHHHHHHHHHHHHHHHHH--

Radius of gyration: 23.58 Å; chains: 1; bounding box: 55×25×61 Å

pLDDT: mean 91.49, std 9.21, range [52.59, 98.31]

Foldseek 3Di:
DPDAFEDEDEPPGDCVVHPHYDDDDPVDPVGVVVVCVVVVVVVVVVVVVVVVVVVVVVVVVVVVVVVVVVVVVVVVD